Protein AF-A0A975BBG3-F1 (afdb_monomer_lite)

Organism: NCBI:txid45656

Secondary structure (DSSP, 8-state):
--HHHHHHHHHHHHHHHHHHHHHHHHHHTT----HHHHHHHHHHHHHTHHHHHHHHHHHHHHHT-TT------

pLDDT: mean 77.97, std 15.79, range [44.34, 93.75]

Radius of gyration: 16.52 Å; chains: 1; bounding box: 52×30×30 Å

Foldseek 3Di:
DPVVVVVVVVLVVQLVVQLVVQLVVVVVVVDDDDPVVSSVVSSVCSVCVVVVCVVCVVVVVQVPDPPDDPDDD

Structure (mmCIF, N/CA/C/O backbone):
data_AF-A0A975BBG3-F1
#
_entry.id   AF-A0A975BBG3-F1
#
loop_
_atom_site.group_PDB
_atom_site.id
_atom_site.type_symbol
_atom_site.label_atom_id
_atom_site.label_alt_id
_atom_site.label_comp_id
_atom_site.label_asym_id
_atom_site.label_entity_id
_atom_site.label_seq_id
_atom_site.pdbx_PDB_ins_code
_atom_site.Cartn_x
_atom_site.Cartn_y
_atom_site.Cartn_z
_atom_site.occupancy
_atom_site.B_iso_or_equiv
_atom_site.auth_seq_id
_atom_site.auth_comp_id
_atom_site.auth_asym_id
_atom_site.auth_atom_id
_atom_site.pdbx_PDB_model_num
ATOM 1 N N . MET A 1 1 ? 29.974 10.085 -12.688 1.00 51.66 1 MET A N 1
ATOM 2 C CA . MET A 1 1 ? 29.557 9.333 -11.477 1.00 51.66 1 MET A CA 1
ATOM 3 C C . MET A 1 1 ? 28.481 10.051 -10.643 1.00 51.66 1 MET A C 1
ATOM 5 O O . MET A 1 1 ? 28.082 9.489 -9.636 1.00 51.66 1 MET A O 1
ATOM 9 N N . GLN A 1 2 ? 27.957 11.223 -11.046 1.00 50.06 2 GLN A N 1
ATOM 10 C CA . GLN A 1 2 ? 26.924 11.953 -10.283 1.00 50.06 2 GLN A CA 1
ATOM 11 C C . GLN A 1 2 ? 25.472 11.527 -10.599 1.00 50.06 2 GLN A C 1
ATOM 13 O O . GLN A 1 2 ? 24.596 11.720 -9.762 1.00 50.06 2 GLN A O 1
ATOM 18 N N . ASP A 1 3 ? 25.207 10.874 -11.736 1.00 52.38 3 ASP A N 1
ATOM 19 C CA . ASP A 1 3 ? 23.830 10.566 -12.172 1.00 52.38 3 ASP A CA 1
ATOM 20 C C . ASP A 1 3 ? 23.177 9.369 -11.459 1.00 52.38 3 ASP A C 1
ATOM 22 O O . ASP A 1 3 ? 21.956 9.306 -11.337 1.00 52.38 3 ASP A O 1
ATOM 26 N N . LYS A 1 4 ? 23.970 8.425 -10.927 1.00 50.00 4 LYS A N 1
ATOM 27 C CA . LYS A 1 4 ? 23.427 7.231 -10.248 1.00 50.00 4 LYS A CA 1
ATOM 28 C C . LYS A 1 4 ? 22.816 7.524 -8.875 1.00 50.00 4 LYS A C 1
ATOM 30 O O . LYS A 1 4 ? 21.910 6.807 -8.472 1.00 50.00 4 LYS A O 1
ATOM 35 N N . LEU A 1 5 ? 23.302 8.542 -8.161 1.00 55.19 5 LEU A N 1
ATOM 36 C CA . LEU A 1 5 ? 22.832 8.850 -6.805 1.00 55.19 5 LEU A CA 1
ATOM 37 C C . LEU A 1 5 ? 21.466 9.552 -6.825 1.00 55.19 5 LEU A C 1
ATOM 39 O O . LEU A 1 5 ? 20.606 9.235 -6.014 1.00 55.19 5 LEU A O 1
ATOM 43 N N . LYS A 1 6 ? 21.250 10.447 -7.799 1.00 59.91 6 LYS A N 1
ATOM 44 C CA . LYS A 1 6 ? 19.962 11.125 -8.009 1.00 59.91 6 LYS A CA 1
ATOM 45 C C . LYS A 1 6 ? 18.866 10.160 -8.452 1.00 59.91 6 LYS A C 1
ATOM 47 O O . LYS A 1 6 ? 17.798 10.151 -7.863 1.00 59.91 6 LYS A O 1
ATOM 52 N N . TYR A 1 7 ? 19.169 9.282 -9.410 1.00 59.03 7 TYR A N 1
ATOM 53 C CA . TYR A 1 7 ? 18.208 8.287 -9.897 1.00 59.03 7 TYR A CA 1
ATOM 54 C C . TYR A 1 7 ? 17.694 7.358 -8.785 1.00 59.03 7 TYR A C 1
ATOM 56 O O . TYR A 1 7 ? 16.530 6.967 -8.780 1.00 59.03 7 TYR A O 1
ATOM 64 N N . HIS A 1 8 ? 18.563 7.014 -7.831 1.00 58.09 8 HIS A N 1
ATOM 65 C CA . HIS A 1 8 ? 18.188 6.169 -6.700 1.00 58.09 8 HIS A CA 1
ATOM 66 C C . HIS A 1 8 ? 17.331 6.910 -5.663 1.00 58.09 8 HIS A C 1
ATOM 68 O O . HIS A 1 8 ? 16.497 6.276 -5.024 1.00 58.09 8 HIS A O 1
ATOM 74 N N . ALA A 1 9 ? 17.515 8.227 -5.522 1.00 69.00 9 ALA A N 1
ATOM 75 C CA . ALA A 1 9 ? 16.673 9.077 -4.683 1.00 69.00 9 ALA A CA 1
ATOM 76 C C . ALA A 1 9 ? 15.282 9.266 -5.308 1.00 69.00 9 ALA A C 1
ATOM 78 O O . ALA A 1 9 ? 14.290 9.006 -4.643 1.00 69.00 9 ALA A O 1
ATOM 79 N N . ASP A 1 10 ? 15.200 9.558 -6.611 1.00 76.69 10 ASP A N 1
ATOM 80 C CA . ASP A 1 10 ? 13.919 9.761 -7.309 1.00 76.69 10 ASP A CA 1
ATOM 81 C C . ASP A 1 10 ? 13.004 8.523 -7.250 1.00 76.69 10 ASP A C 1
ATOM 83 O O . ASP A 1 10 ? 11.778 8.630 -7.206 1.00 76.69 10 ASP A O 1
ATOM 87 N N . ALA A 1 11 ? 13.592 7.325 -7.315 1.00 76.00 11 ALA A N 1
ATOM 88 C CA . ALA A 1 11 ? 12.849 6.073 -7.201 1.00 76.00 11 ALA A CA 1
ATOM 89 C C . ALA A 1 11 ? 12.385 5.804 -5.763 1.00 76.00 11 ALA A C 1
ATOM 91 O O . ALA A 1 11 ? 11.305 5.252 -5.560 1.00 76.00 11 ALA A O 1
ATOM 92 N N . TYR A 1 12 ? 13.200 6.196 -4.785 1.00 77.38 12 TYR A N 1
ATOM 93 C CA . TYR A 1 12 ? 12.896 6.049 -3.369 1.00 77.38 12 TYR A CA 1
ATOM 94 C C . TYR A 1 12 ? 11.794 7.019 -2.927 1.00 77.38 12 TYR A C 1
ATOM 96 O O . TYR A 1 12 ? 10.837 6.591 -2.291 1.00 77.38 12 TYR A O 1
ATOM 104 N N . ASP A 1 13 ?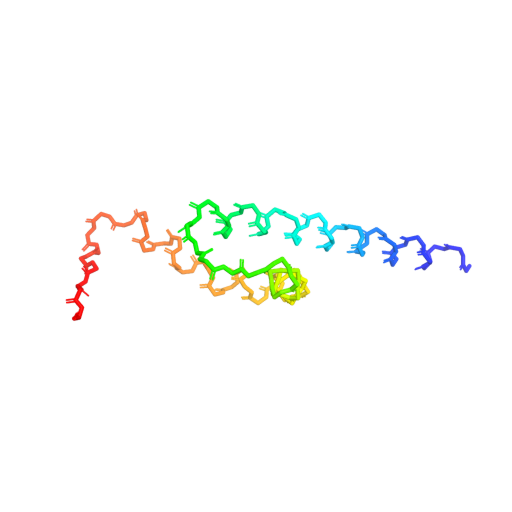 11.852 8.278 -3.362 1.00 85.88 13 ASP A N 1
ATOM 105 C CA . ASP A 1 13 ? 10.819 9.281 -3.075 1.00 85.88 13 ASP A CA 1
ATOM 106 C C . ASP A 1 13 ? 9.458 8.839 -3.630 1.00 85.88 13 ASP A C 1
ATOM 108 O O . ASP A 1 13 ? 8.464 8.813 -2.912 1.00 85.88 13 ASP A O 1
ATOM 112 N N . LYS A 1 14 ? 9.426 8.338 -4.872 1.00 87.25 14 LYS A N 1
ATOM 113 C CA . LYS A 1 14 ? 8.195 7.792 -5.473 1.00 87.25 14 LYS A CA 1
ATOM 114 C C . LYS A 1 14 ? 7.632 6.584 -4.732 1.00 87.25 14 LYS A C 1
ATOM 116 O O . LYS A 1 14 ? 6.424 6.364 -4.752 1.00 87.25 14 LYS A O 1
ATOM 121 N N . MET A 1 15 ? 8.496 5.759 -4.144 1.00 88.06 15 MET A N 1
ATOM 122 C CA . MET A 1 15 ? 8.061 4.625 -3.332 1.00 88.06 15 MET A CA 1
ATOM 123 C C . MET A 1 15 ? 7.396 5.118 -2.044 1.00 88.06 15 MET A C 1
ATOM 125 O O . MET A 1 15 ? 6.357 4.584 -1.669 1.00 88.06 15 MET A O 1
ATOM 129 N N . LEU A 1 16 ? 7.964 6.135 -1.391 1.00 87.94 16 LEU A N 1
ATOM 130 C CA . LEU A 1 16 ? 7.391 6.724 -0.181 1.00 87.94 16 LEU A CA 1
ATOM 131 C C . LEU A 1 16 ? 6.059 7.426 -0.460 1.00 87.94 16 LEU A C 1
ATOM 133 O O . LEU A 1 16 ? 5.109 7.221 0.291 1.00 87.94 16 LEU A O 1
ATOM 137 N N . ASP A 1 17 ? 5.956 8.160 -1.570 1.00 91.56 17 ASP A N 1
ATOM 138 C CA . ASP A 1 17 ? 4.694 8.769 -2.006 1.00 91.56 17 ASP A CA 1
ATOM 139 C C . ASP A 1 17 ? 3.611 7.696 -2.210 1.00 91.56 17 ASP A C 1
ATOM 141 O O . ASP A 1 17 ? 2.495 7.816 -1.706 1.00 91.56 17 ASP A O 1
ATOM 145 N N . ALA A 1 18 ? 3.953 6.593 -2.888 1.00 89.00 18 ALA A N 1
ATOM 146 C CA . ALA A 1 18 ? 3.029 5.481 -3.092 1.00 89.00 18 ALA A CA 1
ATOM 147 C C . ALA A 1 18 ? 2.638 4.786 -1.776 1.00 89.00 18 ALA A C 1
ATOM 149 O O . ALA A 1 18 ? 1.495 4.358 -1.631 1.00 89.00 18 ALA A O 1
ATOM 150 N N . ALA A 1 19 ? 3.562 4.661 -0.820 1.00 91.19 19 ALA A N 1
ATOM 151 C CA . ALA A 1 19 ? 3.263 4.109 0.499 1.00 91.19 19 ALA A CA 1
ATOM 152 C C . ALA A 1 19 ? 2.265 5.001 1.261 1.00 91.19 19 ALA A C 1
ATOM 154 O O . ALA A 1 19 ? 1.292 4.486 1.808 1.00 91.19 19 ALA A O 1
ATOM 155 N N . ALA A 1 20 ? 2.439 6.324 1.216 1.00 90.94 20 ALA A N 1
ATOM 156 C CA . ALA A 1 20 ? 1.508 7.269 1.830 1.00 90.94 20 ALA A CA 1
ATOM 157 C C . ALA A 1 20 ? 0.098 7.175 1.215 1.00 90.94 20 ALA A C 1
ATOM 159 O O . ALA A 1 20 ? -0.884 7.032 1.940 1.00 90.94 20 ALA A O 1
ATOM 160 N N . GLU A 1 21 ? -0.014 7.142 -0.118 1.00 92.38 21 GLU A N 1
ATOM 161 C CA . GLU A 1 21 ? -1.311 6.973 -0.795 1.00 92.38 21 GLU A CA 1
ATOM 162 C C . GLU A 1 21 ? -1.997 5.640 -0.439 1.00 92.38 21 GLU A C 1
ATOM 164 O O . GLU A 1 21 ? -3.223 5.562 -0.316 1.00 92.38 21 GLU A O 1
ATOM 169 N N . LEU A 1 22 ? -1.215 4.567 -0.270 1.00 91.06 22 LEU A N 1
ATOM 170 C CA . LEU A 1 22 ? -1.730 3.265 0.154 1.00 91.06 22 LEU A CA 1
ATOM 171 C C . LEU A 1 22 ? -2.206 3.282 1.611 1.00 91.06 22 LEU A C 1
ATOM 173 O O . LEU A 1 22 ? -3.203 2.622 1.913 1.00 91.06 22 LEU A O 1
ATOM 177 N N . ALA A 1 23 ? -1.531 4.025 2.492 1.00 90.06 23 ALA A N 1
ATOM 178 C CA . ALA A 1 23 ? -1.943 4.194 3.883 1.00 90.06 23 ALA A CA 1
ATOM 179 C C . ALA A 1 23 ? -3.330 4.842 3.954 1.00 90.06 23 ALA A C 1
ATOM 181 O O . ALA A 1 23 ? -4.250 4.259 4.532 1.00 90.06 23 ALA A O 1
ATOM 182 N N . ASP A 1 24 ? -3.508 5.962 3.249 1.00 90.38 24 ASP A N 1
ATOM 183 C CA . ASP A 1 24 ? -4.778 6.688 3.171 1.00 90.38 24 ASP A CA 1
ATOM 184 C C . ASP A 1 24 ? -5.920 5.791 2.664 1.00 90.38 24 ASP A C 1
ATOM 186 O O . ASP A 1 24 ? -7.038 5.820 3.185 1.00 90.38 24 ASP A O 1
ATOM 190 N N . LEU A 1 25 ? -5.654 4.961 1.648 1.00 89.94 25 LEU A N 1
ATOM 191 C CA . LEU A 1 25 ? -6.639 4.020 1.110 1.00 89.94 25 LEU A CA 1
ATOM 192 C C . LEU A 1 25 ? -7.060 2.964 2.146 1.00 89.94 25 LEU A C 1
ATOM 194 O O . LEU A 1 25 ? -8.242 2.622 2.244 1.00 89.94 25 LEU A O 1
ATOM 198 N N . ILE A 1 26 ? -6.103 2.425 2.902 1.00 89.06 26 ILE A N 1
ATOM 199 C CA . ILE A 1 26 ? -6.348 1.398 3.924 1.00 89.06 26 ILE A CA 1
ATOM 200 C C . ILE A 1 26 ? -7.135 1.988 5.099 1.00 89.06 26 ILE A C 1
ATOM 202 O O . ILE A 1 26 ? -8.095 1.362 5.562 1.00 89.06 26 ILE A O 1
ATOM 206 N N . GLU A 1 27 ? -6.793 3.202 5.535 1.00 87.88 27 GLU A N 1
ATOM 207 C CA . GLU A 1 27 ? -7.520 3.920 6.586 1.00 87.88 27 GLU A CA 1
ATOM 208 C C . GLU A 1 27 ? -8.970 4.211 6.181 1.00 87.88 27 GLU A C 1
ATOM 210 O O . GLU A 1 27 ? -9.899 3.965 6.957 1.00 87.88 27 GLU A O 1
ATOM 215 N N . GLN A 1 28 ? -9.196 4.639 4.934 1.00 88.75 28 GLN A N 1
ATOM 216 C CA . GLN A 1 28 ? -10.545 4.824 4.381 1.00 88.75 28 GLN A CA 1
ATOM 217 C C . GLN A 1 28 ? -11.356 3.522 4.347 1.00 88.75 28 GLN A C 1
ATOM 219 O O . GLN A 1 28 ? -12.583 3.553 4.456 1.00 88.75 28 GLN A O 1
ATOM 224 N N . GLY A 1 29 ? -10.686 2.371 4.237 1.00 86.19 29 GLY A N 1
ATOM 225 C CA . GLY A 1 29 ? -11.307 1.050 4.319 1.00 86.19 29 GLY A CA 1
ATOM 226 C C . GLY A 1 29 ? -11.856 0.694 5.707 1.00 86.19 29 GLY A C 1
ATOM 227 O O . GLY A 1 29 ? -12.514 -0.337 5.848 1.00 86.19 29 GLY A O 1
ATOM 228 N N . GLY A 1 30 ? -11.599 1.511 6.737 1.00 85.75 30 GLY A N 1
ATOM 229 C CA . GLY A 1 30 ? -12.028 1.252 8.114 1.00 85.75 30 GLY A CA 1
ATOM 230 C C . GLY A 1 30 ? -11.295 0.078 8.771 1.00 85.75 30 GLY A C 1
ATOM 231 O O . GLY A 1 30 ? -11.767 -0.473 9.771 1.00 85.75 30 GLY A O 1
ATOM 232 N N . ILE A 1 31 ? -10.157 -0.328 8.202 1.00 87.38 31 ILE A N 1
ATOM 233 C CA . ILE A 1 31 ? -9.323 -1.413 8.714 1.00 87.38 31 ILE A CA 1
ATOM 234 C C . ILE A 1 31 ? -8.638 -0.919 9.989 1.00 87.38 31 ILE A C 1
ATOM 236 O O . ILE A 1 31 ? -7.901 0.061 9.975 1.00 87.38 31 ILE A O 1
ATOM 240 N N . LYS A 1 32 ? -8.876 -1.602 11.115 1.00 88.44 32 LYS A N 1
ATOM 241 C CA . LYS A 1 32 ? -8.180 -1.302 12.372 1.00 88.44 32 LYS A CA 1
ATOM 242 C C . LYS A 1 32 ? -6.780 -1.904 12.336 1.00 88.44 32 LYS A C 1
ATOM 244 O O . LYS A 1 32 ? -6.613 -3.091 12.602 1.00 88.44 32 LYS A O 1
ATOM 249 N N . ILE A 1 33 ? -5.804 -1.066 12.032 1.00 91.50 33 ILE A N 1
ATOM 250 C CA . ILE A 1 33 ? -4.373 -1.363 12.026 1.00 91.50 33 ILE A CA 1
ATOM 251 C C . ILE A 1 33 ? -3.659 -0.254 12.807 1.00 91.50 33 ILE A C 1
ATOM 253 O O . ILE A 1 33 ? -4.157 0.870 12.867 1.00 91.50 33 ILE A O 1
ATOM 257 N N . ASN A 1 34 ? -2.565 -0.576 13.496 1.00 93.19 34 ASN A N 1
ATOM 258 C CA . ASN A 1 34 ? -1.774 0.454 14.171 1.00 93.19 34 ASN A CA 1
ATOM 259 C C . ASN A 1 34 ? -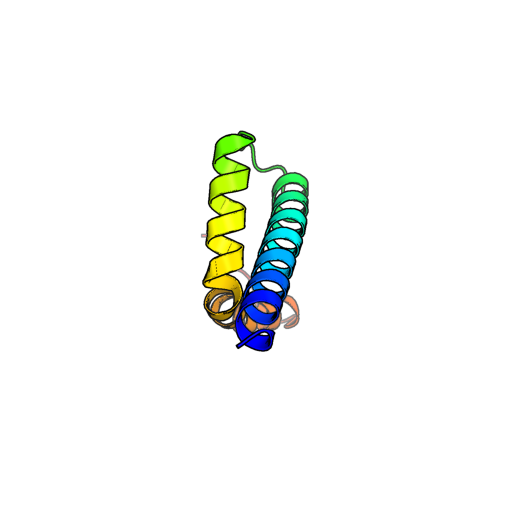0.817 1.130 13.174 1.00 93.19 34 ASN A C 1
ATOM 261 O O . ASN A 1 34 ? -0.567 0.602 12.095 1.00 93.19 34 ASN A O 1
ATOM 265 N N . GLU A 1 35 ? -0.292 2.294 13.549 1.00 88.38 35 GLU A N 1
ATOM 266 C CA . GLU A 1 35 ? 0.549 3.127 12.680 1.00 88.38 35 GLU A CA 1
ATOM 267 C C . GLU A 1 35 ? 1.826 2.410 12.212 1.00 88.38 35 GLU A C 1
ATOM 269 O O . GLU A 1 35 ? 2.166 2.478 11.037 1.00 88.38 35 GLU A O 1
ATOM 274 N N . TYR A 1 36 ? 2.478 1.652 13.099 1.00 91.69 36 TYR A N 1
ATOM 275 C CA . TYR A 1 36 ? 3.705 0.917 12.778 1.00 91.69 36 TYR A CA 1
ATOM 276 C C . TYR A 1 36 ? 3.456 -0.193 11.745 1.00 91.69 36 TYR A C 1
ATOM 278 O O . TYR A 1 36 ? 4.143 -0.278 10.730 1.00 91.69 36 TYR A O 1
ATOM 286 N N . ASP A 1 37 ? 2.424 -1.010 11.965 1.00 93.75 37 ASP A N 1
ATOM 287 C CA . ASP A 1 37 ? 2.055 -2.092 11.051 1.00 93.75 37 ASP A CA 1
ATOM 288 C C . ASP A 1 37 ? 1.559 -1.537 9.705 1.00 93.75 37 ASP A C 1
ATOM 290 O O . ASP A 1 37 ? 1.787 -2.143 8.657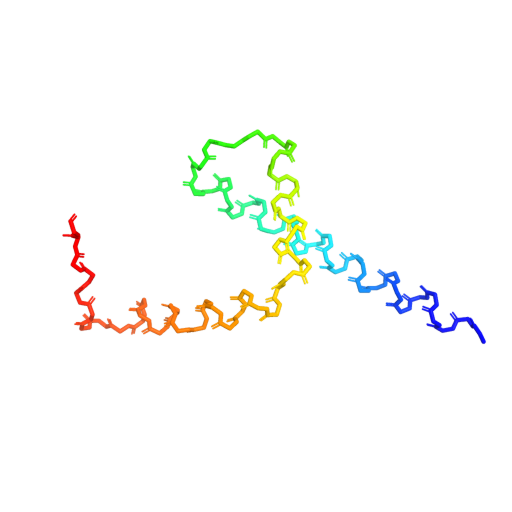 1.00 93.75 37 ASP A O 1
ATOM 294 N N . LEU A 1 38 ? 0.877 -0.385 9.718 1.00 93.06 38 LEU A N 1
ATOM 295 C CA . LEU A 1 38 ? 0.420 0.300 8.510 1.00 93.06 38 LEU A CA 1
ATOM 296 C C . LEU A 1 38 ? 1.599 0.818 7.683 1.00 93.06 38 LEU A C 1
ATOM 298 O O . LEU A 1 38 ? 1.612 0.652 6.462 1.00 93.06 38 LEU A O 1
ATOM 302 N N . GLU A 1 39 ? 2.601 1.404 8.331 1.00 89.56 39 GLU A N 1
ATOM 303 C CA . GLU A 1 39 ? 3.824 1.864 7.679 1.00 89.56 39 GLU A CA 1
ATOM 304 C C . GLU A 1 39 ? 4.593 0.689 7.054 1.00 89.56 39 GLU A C 1
ATOM 306 O O . GLU A 1 39 ? 4.877 0.702 5.854 1.00 89.56 39 GLU A O 1
ATOM 311 N N . GLU A 1 40 ? 4.860 -0.379 7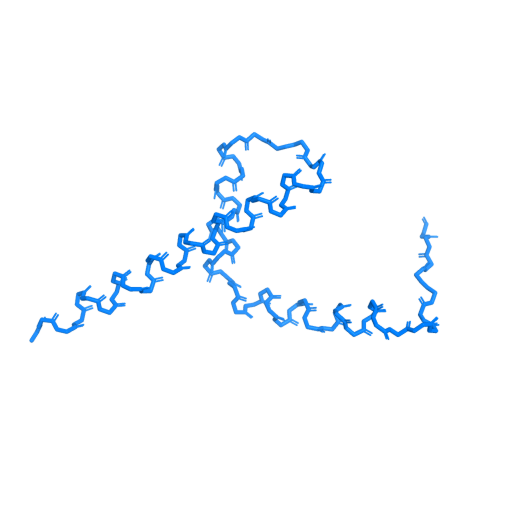.814 1.00 93.25 40 GLU A N 1
ATOM 312 C CA . GLU A 1 40 ? 5.558 -1.557 7.281 1.00 93.25 40 GLU A CA 1
ATOM 313 C C . GLU A 1 40 ? 4.795 -2.192 6.109 1.00 93.25 40 GLU A C 1
ATOM 315 O O . GLU A 1 40 ? 5.391 -2.551 5.084 1.00 93.25 40 GLU A O 1
ATOM 320 N N . LEU A 1 41 ? 3.466 -2.292 6.224 1.00 92.94 41 LEU A N 1
ATOM 321 C CA . LEU A 1 41 ? 2.614 -2.820 5.166 1.00 92.94 41 LEU A CA 1
ATOM 322 C C . LEU A 1 41 ? 2.690 -1.955 3.907 1.00 92.94 41 LEU A C 1
ATOM 324 O O . LEU A 1 41 ? 2.878 -2.476 2.809 1.00 92.94 41 LEU A O 1
ATOM 328 N N . THR A 1 42 ? 2.548 -0.642 4.037 1.00 92.31 42 THR A N 1
ATOM 329 C CA . THR A 1 42 ? 2.494 0.266 2.885 1.00 92.31 42 THR A CA 1
ATOM 330 C C . THR A 1 42 ? 3.842 0.383 2.181 1.00 92.31 42 THR A C 1
ATOM 332 O O . THR A 1 42 ? 3.874 0.381 0.949 1.00 92.31 42 THR A O 1
ATOM 335 N N . ILE A 1 43 ? 4.957 0.339 2.919 1.00 91.38 43 ILE A N 1
ATOM 336 C CA . ILE A 1 43 ? 6.306 0.222 2.348 1.00 91.38 43 ILE A CA 1
ATOM 337 C C . ILE A 1 43 ? 6.448 -1.092 1.575 1.00 91.38 43 ILE A C 1
ATOM 339 O O . ILE A 1 43 ? 6.876 -1.087 0.417 1.00 91.38 43 ILE A O 1
ATOM 343 N N . PHE A 1 44 ? 6.062 -2.224 2.174 1.00 92.38 44 PHE A N 1
ATOM 344 C CA . PHE A 1 44 ? 6.119 -3.521 1.497 1.00 92.38 44 PHE A CA 1
ATOM 345 C C . PHE A 1 44 ? 5.299 -3.517 0.200 1.00 92.38 44 PHE A C 1
ATOM 347 O O . PHE A 1 44 ? 5.761 -4.006 -0.837 1.00 92.38 44 PHE A O 1
ATOM 354 N N . LEU A 1 45 ? 4.100 -2.937 0.232 1.00 91.94 45 LEU A N 1
ATOM 355 C CA . LEU A 1 45 ? 3.237 -2.827 -0.937 1.00 91.94 45 LEU A CA 1
ATOM 356 C C . LEU A 1 45 ? 3.846 -1.911 -2.011 1.00 91.94 45 LEU A C 1
ATOM 358 O O . LEU A 1 45 ? 3.868 -2.290 -3.183 1.00 91.94 45 LEU A O 1
ATOM 362 N N . ALA A 1 46 ? 4.399 -0.757 -1.635 1.00 91.06 46 ALA A N 1
ATOM 363 C CA . ALA A 1 46 ? 5.029 0.179 -2.564 1.00 91.06 46 ALA A CA 1
ATOM 364 C C . ALA A 1 46 ? 6.262 -0.425 -3.262 1.00 91.06 46 ALA A C 1
ATOM 366 O O . ALA A 1 46 ? 6.402 -0.314 -4.483 1.00 91.06 46 ALA A O 1
ATOM 367 N N . VAL A 1 47 ? 7.109 -1.159 -2.530 1.00 90.44 47 VAL A N 1
ATOM 368 C CA . VAL A 1 47 ? 8.247 -1.908 -3.103 1.00 90.44 47 VAL A CA 1
ATOM 369 C C . VAL A 1 47 ? 7.770 -2.943 -4.130 1.00 90.44 47 VAL A C 1
ATOM 371 O O . VAL A 1 47 ? 8.388 -3.142 -5.180 1.00 90.44 47 VAL A O 1
ATOM 374 N N . ASN A 1 48 ? 6.632 -3.581 -3.862 1.00 92.06 48 ASN A N 1
ATOM 375 C CA . ASN A 1 48 ? 6.046 -4.615 -4.712 1.00 92.06 48 ASN A CA 1
ATOM 376 C C . ASN A 1 48 ? 4.961 -4.083 -5.663 1.00 92.06 48 ASN A C 1
ATOM 378 O O . ASN A 1 48 ? 4.205 -4.873 -6.233 1.00 92.06 48 ASN A O 1
ATOM 382 N N . ALA A 1 49 ? 4.898 -2.766 -5.901 1.00 85.56 49 ALA A N 1
ATOM 383 C CA . ALA A 1 49 ? 3.826 -2.131 -6.672 1.00 85.56 49 ALA A CA 1
ATOM 384 C C . ALA A 1 49 ? 3.624 -2.744 -8.070 1.00 85.56 49 ALA A C 1
ATOM 386 O O . ALA A 1 49 ? 2.500 -2.841 -8.561 1.00 85.56 49 ALA A O 1
ATOM 387 N N . HIS A 1 50 ? 4.704 -3.207 -8.705 1.00 85.62 50 HIS A N 1
ATOM 388 C CA . HIS A 1 50 ? 4.656 -3.907 -9.989 1.00 85.62 50 HIS A CA 1
ATOM 389 C C . HIS A 1 50 ? 3.864 -5.225 -9.911 1.00 85.62 50 HIS A C 1
ATOM 391 O O . HIS A 1 50 ? 2.979 -5.449 -10.733 1.00 85.62 50 HIS A O 1
ATOM 397 N N . VAL A 1 51 ? 4.113 -6.049 -8.888 1.00 88.88 51 VAL A N 1
ATOM 398 C CA . VAL A 1 51 ? 3.378 -7.301 -8.642 1.00 88.88 51 VAL A CA 1
ATOM 399 C C . VAL A 1 51 ? 1.924 -7.006 -8.286 1.00 88.88 51 VAL A C 1
ATOM 401 O O . VAL A 1 51 ? 1.010 -7.623 -8.831 1.00 88.88 51 VAL A O 1
ATOM 404 N N . LEU A 1 52 ? 1.689 -6.022 -7.413 1.00 87.06 52 LEU A N 1
ATOM 405 C CA . LEU A 1 52 ? 0.336 -5.623 -7.021 1.00 87.06 52 LEU A CA 1
ATOM 406 C C . LEU A 1 52 ? -0.487 -5.149 -8.212 1.00 87.06 52 LEU A C 1
ATOM 408 O O . LEU A 1 52 ? -1.663 -5.487 -8.321 1.00 87.06 52 LEU A O 1
ATOM 412 N N . ARG A 1 53 ? 0.121 -4.404 -9.139 1.00 85.69 53 ARG A N 1
ATOM 413 C CA . ARG A 1 53 ? -0.555 -3.951 -10.354 1.00 85.69 53 ARG A CA 1
ATOM 414 C C . ARG A 1 53 ? -1.062 -5.124 -11.185 1.00 85.69 53 ARG A C 1
ATOM 416 O O . ARG A 1 53 ? -2.188 -5.060 -11.675 1.00 85.69 53 ARG A O 1
ATOM 423 N N . ASP A 1 54 ? -0.269 -6.179 -11.321 1.00 88.00 54 ASP A N 1
ATOM 424 C CA . ASP A 1 54 ? -0.660 -7.375 -12.067 1.00 88.00 54 ASP A CA 1
ATOM 425 C C . ASP A 1 54 ? -1.744 -8.183 -11.341 1.00 88.00 54 ASP A C 1
ATOM 427 O O . ASP A 1 54 ? -2.663 -8.678 -11.994 1.00 88.00 54 ASP A O 1
ATOM 431 N N . ILE A 1 55 ? -1.705 -8.234 -10.005 1.00 87.00 55 ILE A N 1
ATOM 432 C CA . ILE A 1 55 ? -2.757 -8.848 -9.176 1.00 87.00 55 ILE A CA 1
ATOM 433 C C . ILE A 1 55 ? -4.079 -8.069 -9.281 1.00 87.00 55 ILE A C 1
ATOM 435 O O . ILE A 1 55 ? -5.146 -8.666 -9.417 1.00 87.00 55 ILE A O 1
ATOM 439 N N . LEU A 1 56 ? -4.033 -6.735 -9.241 1.00 83.25 56 LEU A N 1
ATOM 440 C CA . LEU A 1 56 ? -5.224 -5.875 -9.214 1.00 83.25 56 LEU A CA 1
ATOM 441 C C . LEU A 1 56 ? -5.838 -5.636 -10.602 1.00 83.25 56 LEU A C 1
ATOM 443 O O . LEU A 1 56 ? -7.034 -5.356 -10.716 1.00 83.25 56 LEU A O 1
ATOM 447 N N . LYS A 1 57 ? -5.055 -5.766 -11.678 1.00 81.94 57 LYS A N 1
ATOM 448 C CA . LYS A 1 57 ? -5.523 -5.612 -13.064 1.00 81.94 57 LYS A CA 1
ATOM 449 C C . LYS A 1 57 ? -6.746 -6.483 -13.411 1.00 81.94 57 LYS A C 1
ATOM 451 O O . LYS A 1 57 ? -7.703 -5.919 -13.948 1.00 81.94 57 LYS A O 1
ATOM 456 N N . PRO A 1 58 ? -6.785 -7.800 -13.118 1.00 78.56 58 PRO A N 1
ATOM 457 C CA . PRO A 1 58 ? -7.980 -8.609 -13.349 1.00 78.56 58 PRO A CA 1
ATOM 458 C C . PRO A 1 58 ? -9.143 -8.216 -12.429 1.00 78.56 58 PRO A C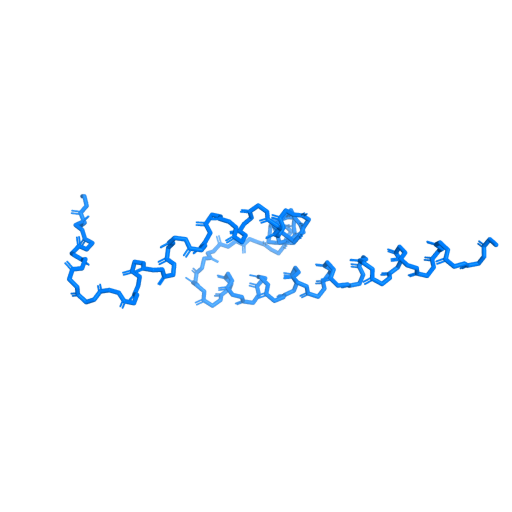 1
ATOM 460 O O . PRO A 1 58 ? -10.282 -8.207 -12.883 1.00 78.56 58 PRO A O 1
ATOM 463 N N . VAL A 1 59 ? -8.884 -7.806 -11.181 1.00 75.12 59 VAL A N 1
ATOM 464 C CA . VAL A 1 59 ? -9.933 -7.386 -10.229 1.00 75.12 59 VAL A CA 1
ATOM 465 C C . VAL A 1 59 ? -10.682 -6.148 -10.726 1.00 75.12 59 VAL A C 1
ATOM 467 O O . VAL A 1 59 ? -11.909 -6.103 -10.664 1.00 75.12 59 VAL A O 1
ATOM 470 N N . LYS A 1 60 ? -9.982 -5.178 -11.330 1.00 64.69 60 LYS A N 1
ATOM 471 C CA . LYS A 1 60 ? -10.619 -4.024 -11.990 1.00 64.69 60 LYS A CA 1
ATOM 472 C C . LYS A 1 60 ? -11.599 -4.451 -13.091 1.00 64.69 60 LYS A C 1
ATOM 474 O O . LYS A 1 60 ? -12.645 -3.826 -13.256 1.00 64.69 60 LYS A O 1
ATOM 479 N N . SER A 1 61 ? -11.282 -5.525 -13.817 1.00 62.47 61 SER A N 1
ATOM 480 C CA . SER A 1 61 ? -12.177 -6.094 -14.830 1.00 62.47 61 SER A CA 1
ATOM 481 C C . SER A 1 61 ? -13.410 -6.764 -14.222 1.00 62.47 61 SER A C 1
ATOM 483 O O . SER A 1 61 ? -14.420 -6.866 -14.912 1.00 62.47 61 SER A O 1
ATOM 485 N N . LEU A 1 62 ? -13.347 -7.214 -12.964 1.00 60.34 62 LEU A N 1
ATOM 486 C CA . LEU A 1 62 ? -14.490 -7.808 -12.271 1.00 60.34 62 LEU A CA 1
ATOM 487 C C . LEU A 1 62 ? -15.478 -6.742 -11.781 1.00 60.34 62 LEU A C 1
ATOM 489 O O . LEU A 1 62 ? -16.681 -6.945 -11.871 1.00 60.34 62 LEU A O 1
ATOM 493 N N . ILE A 1 63 ? -14.981 -5.587 -11.324 1.00 60.78 63 ILE A N 1
ATOM 494 C CA . ILE A 1 63 ? -15.822 -4.487 -10.814 1.00 60.78 6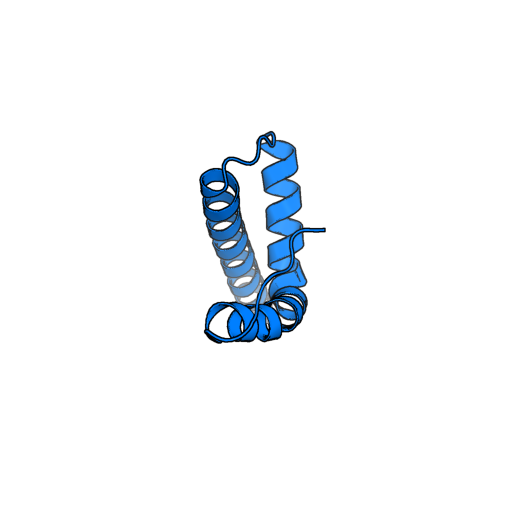3 ILE A CA 1
ATOM 495 C C . ILE A 1 63 ? -16.575 -3.772 -11.950 1.00 60.78 63 ILE A C 1
ATOM 497 O O . ILE A 1 63 ? -17.668 -3.255 -11.743 1.00 60.78 63 ILE A O 1
ATOM 501 N N . HIS A 1 64 ? -16.016 -3.750 -13.164 1.00 51.88 64 HIS A N 1
ATOM 502 C CA . HIS A 1 64 ? -16.628 -3.084 -14.321 1.00 51.88 64 HIS A CA 1
ATOM 503 C C . HIS A 1 64 ? -17.489 -4.007 -15.200 1.00 51.88 64 HIS A C 1
ATOM 505 O O . HIS A 1 64 ? -17.918 -3.585 -16.273 1.00 51.88 64 HIS A O 1
ATOM 511 N N . ASN A 1 65 ? -17.734 -5.253 -14.776 1.00 48.34 65 ASN A N 1
ATOM 512 C CA . ASN A 1 65 ? -18.544 -6.207 -15.527 1.00 48.34 65 ASN A CA 1
ATOM 513 C C . ASN A 1 65 ? -19.888 -6.448 -14.806 1.00 48.34 65 ASN A C 1
ATOM 515 O O . ASN A 1 65 ? -19.907 -7.154 -13.795 1.00 48.34 65 ASN A O 1
ATOM 519 N N . PRO A 1 66 ? -21.009 -5.868 -15.283 1.00 56.00 66 PRO A N 1
ATOM 520 C CA . PRO A 1 66 ? -22.302 -5.907 -14.588 1.00 56.00 66 PRO A CA 1
ATOM 521 C C . PRO A 1 66 ? -22.899 -7.318 -14.431 1.00 56.00 66 PRO A C 1
ATOM 523 O O . PRO A 1 66 ? -23.831 -7.498 -13.650 1.00 56.00 66 PRO A O 1
ATOM 526 N N . ASP A 1 67 ? -22.353 -8.322 -15.124 1.00 61.84 67 ASP A N 1
ATOM 527 C CA . ASP A 1 67 ? -22.832 -9.708 -15.092 1.00 61.84 67 ASP A CA 1
ATOM 528 C C . ASP A 1 67 ? -22.106 -10.611 -14.077 1.00 61.84 67 ASP A C 1
ATOM 530 O O . ASP A 1 67 ? -22.495 -11.767 -13.882 1.00 61.84 67 ASP A O 1
ATOM 534 N N . ILE A 1 68 ? -21.061 -10.124 -13.394 1.00 59.03 68 ILE A N 1
ATOM 535 C CA . ILE A 1 68 ? -20.337 -10.937 -12.407 1.00 59.03 68 ILE A CA 1
ATOM 536 C C . ILE A 1 68 ? -21.045 -10.860 -11.056 1.00 59.03 68 ILE A C 1
ATOM 538 O O . ILE A 1 68 ? -20.868 -9.932 -10.269 1.00 59.03 68 ILE A O 1
ATOM 542 N N . LYS A 1 69 ? -21.843 -11.889 -10.762 1.00 57.72 69 LYS A N 1
ATOM 543 C CA . LYS A 1 69 ? -22.380 -12.127 -9.420 1.00 57.72 69 LYS A CA 1
ATOM 544 C C . LYS A 1 69 ? -21.227 -12.542 -8.505 1.00 57.72 69 LYS A C 1
ATOM 546 O O . LYS A 1 69 ? -20.822 -13.702 -8.522 1.00 57.72 69 LYS A O 1
ATOM 551 N N . ILE A 1 70 ? -20.695 -11.607 -7.714 1.00 59.41 70 ILE A N 1
ATOM 552 C CA . ILE A 1 70 ? -19.858 -11.955 -6.559 1.00 59.41 70 ILE A CA 1
ATOM 553 C C . ILE A 1 70 ? -20.748 -12.799 -5.643 1.00 59.41 70 ILE A C 1
ATOM 555 O O . ILE A 1 70 ? -21.677 -12.282 -5.026 1.00 59.41 70 ILE A O 1
ATOM 559 N N . ASN A 1 71 ? -20.533 -14.112 -5.640 1.00 47.16 71 ASN A N 1
ATOM 560 C CA . ASN A 1 71 ? -21.253 -15.027 -4.770 1.00 47.16 71 ASN A CA 1
ATOM 561 C C . ASN A 1 71 ? -20.634 -14.917 -3.367 1.00 47.16 71 ASN A C 1
ATOM 563 O O . ASN A 1 71 ? -19.453 -15.251 -3.234 1.00 47.16 71 ASN A O 1
ATOM 567 N N . PRO A 1 72 ? -21.354 -14.424 -2.342 1.00 44.34 72 PRO A N 1
ATOM 568 C CA . PRO A 1 72 ? -20.854 -14.489 -0.979 1.00 44.34 72 PRO A CA 1
ATOM 569 C C . PRO A 1 72 ? -20.853 -15.962 -0.559 1.00 44.34 72 PRO A C 1
ATOM 571 O O . PRO A 1 72 ? -21.897 -16.615 -0.578 1.00 44.34 72 PRO A O 1
ATOM 574 N N . ALA A 1 73 ? -19.659 -16.486 -0.282 1.00 48.03 73 ALA A N 1
ATOM 575 C CA . ALA A 1 73 ? -19.481 -17.801 0.326 1.00 48.03 73 ALA A CA 1
ATOM 576 C C . ALA A 1 73 ? -20.056 -17.831 1.749 1.00 48.03 73 ALA A C 1
ATOM 578 O O . ALA A 1 73 ? -20.009 -16.774 2.422 1.00 48.03 73 ALA A O 1
#

InterPro domains:
  IPR009813 Uncharacterised protein family YebG [PF07130] (6-57)
  IPR038627 YebG-like superfamily [G3DSA:1.10.10.710] (6-69)

Sequence (73 aa):
MQDKLKYHADAYDKMLDAAAELADLIEQGGIKINEYDLEELTIFLAVNAHVLRDILKPVKSLIHNPDIKINPA